Protein AF-A0A7Y2LY73-F1 (afdb_monomer_lite)

InterPro domains:
  IPR003369 Sec-independent protein translocase protein TatA/B/E [PF02416] (5-49)
  IPR006312 Sec-independent protein translocase protein TatA/E [MF_00236] (2-78)

Sequence (79 aa):
MIGNLTGMHLLVLVAVLLLLFGATKLPALARSIGQSMRILRTETRSLSADESGADDKPRASAADPSAAAESTVGPTPRN

pLDDT: mean 72.51, std 16.24, range [44.91, 92.81]

Secondary structure (DSSP, 8-state):
--TT-SSHHHHHHHHHHHHHH-TTHHHHHHHHHHHHHHHHHHHHHHHHHTSS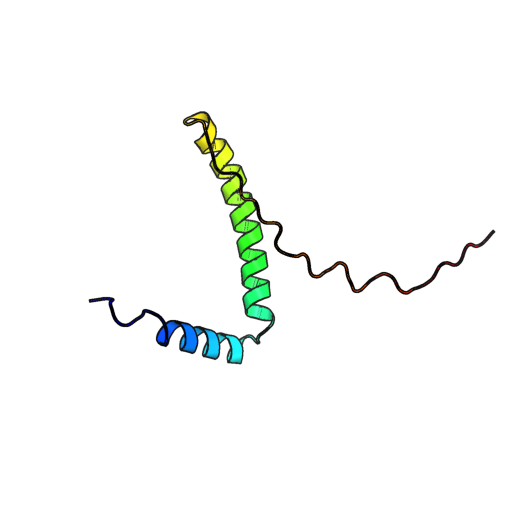-------------TTSSS--S------

Organism: NCBI:txid179095

Radius of gyration: 21.0 Å; chains: 1; bounding box: 76×28×43 Å

Foldseek 3Di:
DCPPCPPPVVVVVVVVVCVVQNPPRVVVVVVVVVVVVVVVCVVVCVVVCVPPDDDDDPDDPDDPVPPPPPDPDDDDDDD

Structure (mmCIF, N/CA/C/O backbone):
data_AF-A0A7Y2LY73-F1
#
_entry.id   AF-A0A7Y2LY73-F1
#
loop_
_atom_site.group_PDB
_atom_site.id
_atom_site.type_symbol
_atom_site.label_atom_id
_atom_site.label_alt_id
_atom_site.label_comp_id
_atom_site.label_asym_id
_atom_site.label_entity_id
_atom_site.label_seq_id
_atom_site.pdbx_PDB_ins_code
_atom_site.Cartn_x
_atom_site.Cartn_y
_atom_site.Cartn_z
_atom_site.occupancy
_atom_site.B_iso_or_equiv
_atom_site.auth_seq_id
_atom_site.auth_comp_id
_atom_site.auth_asym_id
_atom_site.auth_atom_id
_atom_site.pdbx_PDB_model_num
ATOM 1 N N . MET A 1 1 ? 27.513 6.385 -2.194 1.00 54.16 1 MET A N 1
ATOM 2 C CA . MET A 1 1 ? 27.442 6.097 -3.648 1.00 54.16 1 MET A CA 1
ATOM 3 C C . MET A 1 1 ? 26.061 5.526 -4.021 1.00 54.16 1 MET A C 1
ATOM 5 O O . MET A 1 1 ? 25.980 4.454 -4.595 1.00 54.16 1 MET A O 1
ATOM 9 N N . ILE A 1 2 ? 24.963 6.225 -3.686 1.00 57.22 2 ILE A N 1
ATOM 10 C CA . ILE A 1 2 ? 23.562 5.745 -3.849 1.00 57.22 2 ILE A CA 1
ATOM 11 C C . ILE A 1 2 ? 22.775 6.672 -4.811 1.00 57.22 2 ILE A C 1
ATOM 13 O O . ILE A 1 2 ? 21.553 6.687 -4.851 1.00 57.22 2 ILE A O 1
ATOM 17 N N . GLY A 1 3 ? 23.479 7.496 -5.594 1.00 60.00 3 GLY A N 1
ATOM 18 C CA . GLY A 1 3 ? 22.881 8.593 -6.369 1.00 60.00 3 GLY A CA 1
ATOM 19 C C . GLY A 1 3 ? 22.187 8.195 -7.677 1.00 60.00 3 GLY A C 1
ATOM 20 O O . GLY A 1 3 ? 21.564 9.050 -8.291 1.00 60.00 3 GLY A O 1
ATOM 21 N N . ASN A 1 4 ? 22.271 6.926 -8.099 1.00 61.28 4 ASN A N 1
ATOM 22 C CA . ASN A 1 4 ? 21.775 6.465 -9.407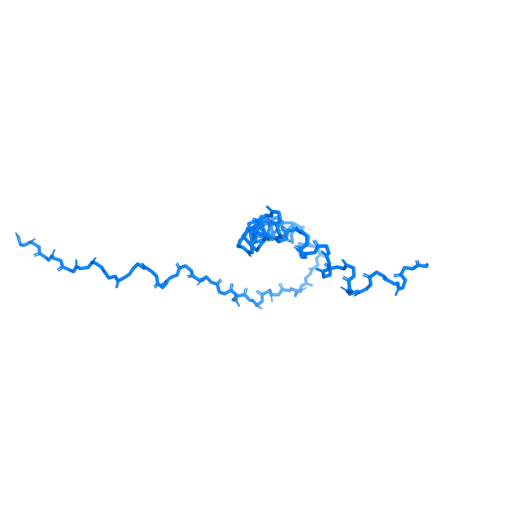 1.00 61.28 4 ASN A CA 1
ATOM 23 C C . ASN A 1 4 ? 20.551 5.520 -9.334 1.00 61.28 4 ASN A C 1
ATOM 25 O O . ASN A 1 4 ? 20.091 5.026 -10.362 1.00 61.28 4 ASN A O 1
ATOM 29 N N . LEU A 1 5 ? 19.992 5.258 -8.143 1.00 63.53 5 LEU A N 1
ATOM 30 C CA . LEU A 1 5 ? 18.810 4.387 -7.968 1.00 63.53 5 LEU A CA 1
ATOM 31 C C . LEU A 1 5 ? 17.463 5.126 -8.111 1.00 63.53 5 LEU A C 1
ATOM 33 O O . LEU A 1 5 ? 16.402 4.562 -7.866 1.00 63.53 5 LEU A O 1
ATOM 37 N N . THR A 1 6 ? 17.479 6.398 -8.485 1.00 69.81 6 THR A N 1
ATOM 38 C CA . THR A 1 6 ? 16.488 7.366 -7.996 1.00 69.81 6 THR A CA 1
ATOM 39 C C . THR A 1 6 ? 15.198 7.506 -8.800 1.00 69.81 6 THR A C 1
ATOM 41 O O . THR A 1 6 ? 14.307 8.218 -8.358 1.00 69.81 6 THR A O 1
ATOM 44 N N . GLY A 1 7 ? 15.010 6.811 -9.922 1.00 80.69 7 GLY A N 1
ATOM 45 C CA . GLY A 1 7 ? 13.716 6.897 -10.614 1.00 80.69 7 GLY A CA 1
ATOM 46 C C . GLY A 1 7 ? 13.476 5.808 -11.640 1.00 80.69 7 GLY A C 1
ATOM 47 O O . GLY A 1 7 ? 12.524 5.041 -11.513 1.00 80.69 7 GLY A O 1
ATOM 48 N N . MET A 1 8 ? 14.376 5.682 -12.618 1.00 88.31 8 MET A N 1
ATOM 49 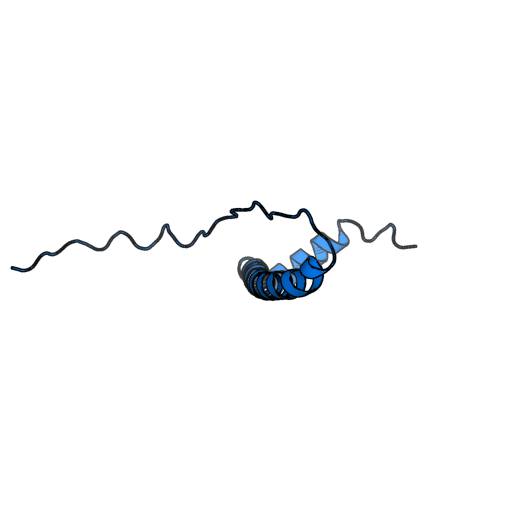C CA . MET A 1 8 ? 14.193 4.702 -13.695 1.00 88.31 8 MET A CA 1
ATOM 50 C C . MET A 1 8 ? 14.261 3.259 -13.191 1.00 88.31 8 MET A C 1
ATOM 52 O O . MET A 1 8 ? 13.440 2.441 -13.587 1.00 88.31 8 MET A O 1
ATOM 56 N N . HIS A 1 9 ? 15.167 2.951 -12.261 1.00 86.06 9 HIS A N 1
ATOM 57 C CA . HIS A 1 9 ? 15.265 1.615 -11.663 1.00 86.06 9 HIS A CA 1
ATOM 58 C C . HIS A 1 9 ? 13.992 1.219 -10.906 1.00 86.06 9 HIS A C 1
ATOM 60 O O . HIS A 1 9 ? 13.515 0.096 -11.048 1.00 86.06 9 HIS A O 1
ATOM 66 N N . LEU A 1 10 ? 13.413 2.151 -10.142 1.00 87.50 10 LEU A N 1
ATOM 67 C CA . LEU A 1 10 ? 12.172 1.923 -9.403 1.00 87.50 10 LEU A CA 1
ATOM 68 C C . LEU A 1 10 ? 10.995 1.695 -10.362 1.00 87.50 10 LEU A C 1
ATOM 70 O O . LEU A 1 10 ? 10.210 0.772 -10.163 1.00 87.50 10 LEU A O 1
ATOM 74 N N . LEU A 1 11 ? 10.917 2.484 -11.438 1.00 89.31 11 LEU A N 1
ATOM 75 C CA . LEU A 1 11 ? 9.896 2.331 -12.472 1.00 89.31 11 LEU A CA 1
ATOM 76 C C . LEU A 1 11 ? 10.010 0.982 -13.197 1.00 89.31 11 LEU A C 1
ATOM 78 O O . LEU A 1 11 ? 8.998 0.312 -13.387 1.00 89.31 11 LEU A O 1
ATOM 82 N N . VAL A 1 12 ? 11.228 0.547 -13.538 1.00 92.38 12 VAL A N 1
ATOM 83 C CA . VAL A 1 12 ? 11.479 -0.779 -14.130 1.00 92.38 12 VAL A CA 1
ATOM 84 C C . VAL A 1 12 ? 11.091 -1.896 -13.158 1.00 92.38 12 VAL A C 1
ATOM 86 O O . VAL A 1 12 ? 10.438 -2.853 -13.564 1.00 92.38 12 VAL A O 1
ATOM 89 N N . LEU A 1 13 ? 11.422 -1.772 -11.871 1.00 90.56 13 LEU A N 1
ATOM 90 C CA . LEU A 1 13 ? 11.071 -2.772 -10.861 1.00 90.56 13 LEU A CA 1
ATOM 91 C C . LEU A 1 13 ? 9.550 -2.910 -10.703 1.00 90.56 13 LEU A C 1
ATOM 93 O O . LEU A 1 13 ? 9.021 -4.020 -10.685 1.00 90.56 13 LEU A O 1
ATOM 97 N N . VAL A 1 14 ? 8.842 -1.778 -10.648 1.00 89.56 14 VAL A N 1
ATOM 98 C CA . VAL A 1 14 ? 7.376 -1.745 -10.630 1.00 89.56 14 VAL A CA 1
ATOM 99 C C . VAL A 1 14 ? 6.817 -2.344 -11.917 1.00 89.56 14 VAL A C 1
ATOM 101 O O . VAL A 1 14 ? 5.905 -3.157 -11.838 1.00 89.56 14 VAL A O 1
ATOM 104 N N . ALA A 1 15 ? 7.376 -2.024 -13.086 1.00 91.69 15 ALA A N 1
ATOM 105 C CA . ALA A 1 15 ? 6.935 -2.594 -14.358 1.00 91.69 15 ALA A CA 1
ATOM 106 C C . ALA A 1 15 ? 7.063 -4.127 -14.386 1.00 91.69 15 ALA A C 1
ATOM 108 O O . ALA A 1 15 ? 6.124 -4.807 -14.796 1.00 91.69 15 ALA A O 1
ATOM 109 N N . VAL A 1 16 ? 8.173 -4.683 -13.886 1.00 92.81 16 VAL A N 1
ATOM 110 C CA . VAL A 1 16 ? 8.361 -6.140 -13.769 1.00 92.81 16 VAL A CA 1
ATOM 111 C C . VAL A 1 16 ? 7.355 -6.746 -12.787 1.00 92.81 16 VAL A C 1
ATOM 113 O O . VAL A 1 16 ? 6.707 -7.741 -13.109 1.00 92.81 16 VAL A O 1
ATOM 116 N N . LEU A 1 17 ? 7.153 -6.134 -11.616 1.00 90.81 17 LEU A N 1
ATOM 117 C CA . LEU A 1 17 ? 6.150 -6.592 -10.649 1.00 90.81 17 LEU A CA 1
ATOM 118 C C . LEU A 1 17 ? 4.725 -6.521 -11.218 1.00 90.81 17 LEU A C 1
ATOM 120 O O . LEU A 1 17 ? 3.932 -7.422 -10.970 1.00 90.81 17 LEU A O 1
ATOM 124 N N . LEU A 1 18 ? 4.389 -5.489 -11.994 1.00 90.31 18 LEU A N 1
ATOM 125 C CA . LEU A 1 18 ? 3.089 -5.354 -12.655 1.00 90.31 18 LEU A CA 1
ATOM 126 C C . LEU A 1 18 ? 2.896 -6.416 -13.742 1.00 90.31 18 LEU A C 1
ATOM 128 O O . LEU A 1 18 ? 1.776 -6.882 -13.918 1.00 90.31 18 LEU A O 1
ATOM 132 N N . LEU A 1 19 ? 3.959 -6.819 -14.444 1.00 91.44 19 LEU A N 1
ATOM 133 C CA . LEU A 1 19 ? 3.904 -7.913 -15.417 1.00 91.44 19 LEU A CA 1
ATOM 134 C C . LEU A 1 19 ? 3.634 -9.268 -14.747 1.00 91.44 19 LEU A C 1
ATOM 136 O O . LEU A 1 19 ? 2.865 -10.063 -15.276 1.00 91.44 19 LEU A O 1
ATOM 140 N N . LEU A 1 20 ? 4.242 -9.524 -13.584 1.00 91.00 20 LEU A N 1
ATOM 141 C CA . LEU A 1 20 ? 4.094 -10.789 -12.852 1.00 91.00 20 LEU A CA 1
ATOM 142 C C . LEU A 1 20 ? 2.790 -10.862 -12.045 1.00 91.00 20 LEU A C 1
ATOM 144 O O . LEU A 1 20 ? 2.104 -11.879 -12.059 1.00 91.00 20 LEU A O 1
ATOM 148 N N . PHE A 1 21 ? 2.460 -9.796 -11.315 1.00 86.75 21 PHE A N 1
ATOM 149 C CA . PHE A 1 21 ? 1.323 -9.755 -10.392 1.00 86.75 21 PHE A CA 1
ATOM 150 C C . PHE A 1 21 ? 0.064 -9.135 -11.015 1.00 86.75 21 PHE A C 1
ATOM 152 O O . PHE A 1 21 ? -1.040 -9.376 -10.531 1.00 86.75 21 PHE A O 1
ATOM 159 N N . GLY A 1 22 ? 0.199 -8.340 -12.076 1.00 85.38 22 GLY A N 1
ATOM 160 C CA . GLY A 1 22 ? -0.896 -7.595 -12.697 1.00 85.38 22 GLY A CA 1
ATOM 161 C C . GLY A 1 22 ? -1.133 -6.212 -12.075 1.00 85.38 22 GLY A C 1
ATOM 162 O O . GLY A 1 22 ? -0.862 -5.964 -10.895 1.00 85.38 22 GLY A O 1
ATOM 163 N N . ALA A 1 23 ? -1.709 -5.300 -12.868 1.00 84.81 23 ALA A N 1
ATOM 164 C CA . ALA A 1 23 ? -1.908 -3.896 -12.489 1.00 84.81 23 ALA A CA 1
ATOM 165 C C . ALA A 1 23 ? -2.847 -3.667 -11.295 1.00 84.81 23 ALA A C 1
ATOM 167 O O . ALA A 1 23 ? -2.750 -2.651 -10.611 1.00 84.81 23 ALA A O 1
ATOM 168 N N . THR A 1 24 ? -3.735 -4.618 -11.011 1.00 83.38 24 THR A N 1
ATOM 169 C CA . THR A 1 24 ? -4.732 -4.506 -9.938 1.00 83.38 24 THR A CA 1
ATOM 170 C C . THR A 1 24 ? -4.272 -5.115 -8.615 1.00 83.38 24 THR A C 1
ATOM 172 O O . THR A 1 24 ? -4.812 -4.761 -7.567 1.00 83.38 24 THR A O 1
ATOM 175 N N . LYS A 1 25 ? -3.266 -6.001 -8.618 1.00 81.12 25 LYS A N 1
ATOM 176 C CA . LYS A 1 25 ? -2.860 -6.759 -7.422 1.00 81.12 25 LYS A CA 1
ATOM 177 C C . LY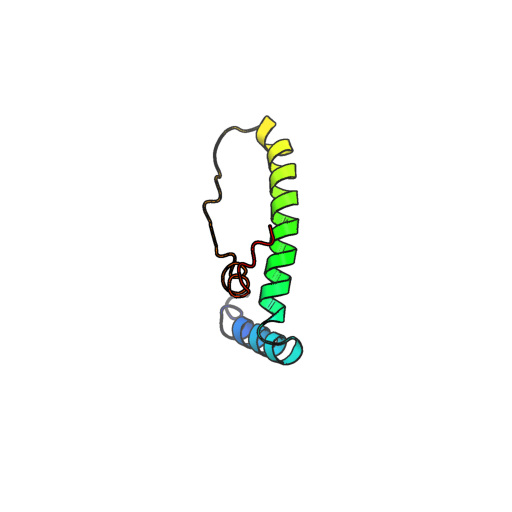S A 1 25 ? -1.857 -6.017 -6.549 1.00 81.12 25 LYS A C 1
ATOM 179 O O . LYS A 1 25 ? -2.039 -5.999 -5.336 1.00 81.12 25 LYS A O 1
ATOM 184 N N . LEU A 1 26 ? -0.872 -5.329 -7.131 1.00 88.75 26 LEU A N 1
ATOM 185 C CA . LEU A 1 26 ? 0.038 -4.468 -6.361 1.00 88.75 26 LEU A CA 1
ATOM 186 C C . LEU A 1 26 ? -0.693 -3.393 -5.534 1.00 88.75 26 LEU A C 1
ATOM 188 O O . LEU A 1 26 ? -0.437 -3.307 -4.332 1.00 88.75 26 LEU A O 1
ATOM 192 N N . PRO A 1 27 ? -1.631 -2.602 -6.098 1.00 82.06 27 PRO A N 1
ATOM 193 C CA . PRO A 1 27 ? -2.336 -1.593 -5.313 1.00 82.06 27 PRO A CA 1
ATOM 194 C C . PRO A 1 27 ? -3.311 -2.203 -4.300 1.00 82.06 27 PRO A C 1
ATOM 196 O O . PRO A 1 27 ? -3.542 -1.605 -3.253 1.00 82.06 27 PRO A O 1
ATOM 199 N N . ALA A 1 28 ? -3.882 -3.380 -4.575 1.00 88.50 28 ALA A N 1
ATOM 200 C CA . ALA A 1 28 ? -4.732 -4.081 -3.614 1.00 88.50 28 ALA A CA 1
ATOM 201 C C . ALA A 1 28 ? -3.931 -4.558 -2.389 1.00 88.50 28 ALA A C 1
ATOM 203 O O . ALA A 1 28 ? -4.343 -4.309 -1.258 1.00 88.50 28 ALA A O 1
ATOM 204 N N . LEU A 1 29 ? -2.755 -5.157 -2.610 1.00 89.44 29 LEU A N 1
ATOM 205 C CA . LEU A 1 29 ? -1.848 -5.596 -1.543 1.00 89.44 29 LEU A CA 1
ATOM 206 C C . LEU A 1 29 ? -1.311 -4.413 -0.727 1.00 89.44 29 LEU A C 1
ATOM 208 O O . LEU A 1 29 ? -1.271 -4.465 0.499 1.00 89.44 29 LEU A O 1
ATOM 212 N N . ALA A 1 30 ? -0.945 -3.315 -1.392 1.00 90.38 30 ALA A N 1
ATOM 213 C CA . ALA A 1 30 ? -0.514 -2.101 -0.704 1.00 90.38 30 ALA A CA 1
ATOM 214 C C . ALA A 1 30 ? -1.626 -1.522 0.189 1.00 90.38 30 ALA A C 1
ATOM 216 O O . ALA A 1 30 ? -1.350 -1.099 1.312 1.00 90.38 30 ALA A O 1
ATOM 217 N N . ARG A 1 31 ? -2.886 -1.538 -0.275 1.00 89.12 31 ARG A N 1
ATOM 218 C CA . ARG A 1 31 ? -4.039 -1.093 0.525 1.00 89.12 31 ARG A CA 1
ATOM 219 C C . ARG A 1 31 ? -4.259 -1.972 1.756 1.00 89.12 31 ARG A C 1
ATOM 221 O O . ARG A 1 31 ? -4.413 -1.419 2.842 1.00 89.12 31 ARG A O 1
ATOM 228 N N . SER A 1 32 ? -4.215 -3.300 1.621 1.00 88.44 32 SER A N 1
ATOM 229 C CA . SER A 1 32 ? -4.424 -4.206 2.762 1.00 88.44 32 SER A CA 1
ATOM 230 C C . SER A 1 32 ? -3.309 -4.089 3.805 1.00 88.44 32 SER A C 1
ATOM 232 O O . SER A 1 32 ? -3.587 -3.995 4.997 1.00 88.44 32 SER A O 1
ATOM 234 N N . ILE A 1 33 ? -2.046 -4.013 3.365 1.00 91.69 33 ILE A N 1
ATOM 235 C CA . ILE A 1 33 ? -0.892 -3.810 4.256 1.00 91.69 33 ILE A CA 1
ATOM 236 C C . ILE A 1 33 ? -0.983 -2.439 4.939 1.00 91.69 33 ILE A C 1
ATOM 238 O O . ILE A 1 33 ? -0.775 -2.330 6.148 1.00 91.69 33 ILE A O 1
ATOM 242 N N . GLY A 1 34 ? -1.348 -1.393 4.192 1.00 89.12 34 GLY A N 1
ATOM 243 C CA . GLY A 1 34 ? -1.520 -0.042 4.724 1.00 89.12 34 GLY A CA 1
ATOM 244 C C . GLY A 1 34 ? -2.606 0.049 5.799 1.00 89.12 34 GLY A C 1
ATOM 245 O O . GLY A 1 34 ? -2.416 0.742 6.797 1.00 89.12 34 GLY A O 1
ATOM 246 N N . GLN A 1 35 ? -3.713 -0.684 5.643 1.00 91.88 35 GLN A N 1
ATOM 247 C CA . GLN A 1 35 ? -4.767 -0.769 6.658 1.00 91.88 35 GLN A CA 1
ATOM 248 C C . GLN A 1 35 ? -4.261 -1.428 7.951 1.00 91.88 35 GLN A C 1
ATOM 250 O O . GLN A 1 35 ? -4.451 -0.857 9.025 1.00 91.88 35 GLN A O 1
ATOM 255 N N . SER A 1 36 ? -3.549 -2.559 7.865 1.00 91.38 36 SER A N 1
ATOM 256 C CA . SER A 1 36 ? -2.955 -3.217 9.042 1.00 91.38 36 SER A CA 1
ATOM 257 C C . SER A 1 36 ? -1.917 -2.334 9.742 1.00 91.38 36 SER A C 1
ATOM 259 O O . SER A 1 36 ? -1.929 -2.213 10.967 1.00 91.38 36 SER A O 1
ATOM 261 N N . MET A 1 37 ? -1.052 -1.659 8.976 1.00 92.06 37 MET A N 1
ATOM 262 C CA . MET A 1 37 ? -0.056 -0.736 9.532 1.00 92.06 37 MET A CA 1
ATOM 263 C C . MET A 1 37 ? -0.695 0.499 10.167 1.00 92.06 37 MET A C 1
ATOM 265 O O . MET A 1 37 ? -0.175 1.002 11.159 1.00 92.06 37 MET A O 1
ATOM 269 N N . ARG A 1 38 ? -1.811 1.002 9.625 1.00 87.44 38 ARG A N 1
ATOM 270 C CA . ARG A 1 38 ? -2.531 2.147 10.197 1.00 87.44 38 ARG A CA 1
ATOM 271 C C . ARG A 1 38 ? -3.114 1.809 11.561 1.00 87.44 38 ARG A C 1
ATOM 273 O O . ARG A 1 38 ? -2.942 2.602 12.476 1.00 87.44 38 ARG A O 1
ATOM 280 N N . ILE A 1 39 ? -3.738 0.639 11.695 1.00 88.88 39 ILE A N 1
ATOM 281 C CA . ILE A 1 39 ? -4.284 0.163 12.972 1.00 88.88 39 ILE A CA 1
ATOM 282 C C . ILE A 1 39 ? -3.155 0.035 13.994 1.00 88.88 39 ILE A C 1
ATOM 284 O O . ILE A 1 39 ? -3.215 0.656 15.049 1.00 88.88 39 ILE A O 1
ATOM 288 N N . LEU A 1 40 ? -2.069 -0.659 13.635 1.00 90.06 40 LEU A N 1
ATOM 289 C CA . LEU A 1 40 ? -0.908 -0.800 14.511 1.00 90.06 40 LEU A CA 1
ATOM 290 C C . LEU A 1 40 ? -0.326 0.563 14.910 1.00 90.06 40 LEU A C 1
ATOM 292 O O . LEU A 1 40 ? -0.043 0.793 16.080 1.00 90.06 40 LEU A O 1
ATOM 296 N N . ARG A 1 41 ? -0.171 1.493 13.962 1.00 84.44 41 ARG A N 1
ATOM 297 C CA . ARG A 1 41 ? 0.352 2.836 14.238 1.00 84.44 41 ARG A CA 1
ATOM 298 C C . ARG A 1 41 ? -0.577 3.640 15.138 1.00 84.44 41 ARG A C 1
ATOM 300 O O . ARG A 1 41 ? -0.070 4.387 15.961 1.00 84.44 41 ARG A O 1
ATOM 307 N N . THR A 1 42 ? -1.893 3.506 14.993 1.00 85.88 42 THR A N 1
ATOM 308 C CA . THR A 1 42 ? -2.870 4.164 15.867 1.00 85.88 42 THR A CA 1
ATOM 309 C C . THR A 1 42 ? -2.774 3.621 17.288 1.00 85.88 42 THR A C 1
ATOM 311 O O . THR A 1 42 ? -2.570 4.421 18.191 1.00 85.88 42 THR A O 1
ATOM 314 N N . GLU A 1 43 ? -2.795 2.300 17.479 1.00 83.62 43 GLU A N 1
ATOM 315 C CA . GLU A 1 43 ? -2.644 1.678 18.806 1.00 83.62 43 GLU A CA 1
ATOM 316 C C . GLU A 1 43 ? -1.298 2.041 19.457 1.00 83.62 43 GLU A C 1
ATOM 318 O O . GLU A 1 43 ? -1.240 2.447 20.615 1.00 83.62 43 GLU A O 1
ATOM 323 N N . THR A 1 44 ? -0.203 1.989 18.688 1.00 85.19 44 THR A N 1
ATOM 324 C CA . THR A 1 44 ? 1.144 2.335 19.181 1.00 85.19 44 THR A CA 1
ATOM 325 C C . THR A 1 44 ? 1.280 3.833 19.477 1.00 85.19 44 THR A C 1
ATOM 327 O O . THR A 1 44 ? 1.948 4.213 20.435 1.00 85.19 44 THR A O 1
ATOM 330 N N . ARG A 1 45 ? 0.632 4.711 18.693 1.00 80.69 45 ARG A N 1
ATOM 331 C CA . ARG A 1 45 ? 0.604 6.159 18.959 1.00 80.69 45 ARG A CA 1
ATOM 332 C C . ARG A 1 45 ? -0.137 6.440 20.260 1.00 80.69 45 ARG A C 1
ATOM 334 O O . ARG A 1 45 ? 0.322 7.308 20.977 1.00 80.69 45 ARG A O 1
ATOM 341 N N . SER A 1 46 ? -1.205 5.716 20.595 1.00 70.81 46 SER A N 1
ATOM 342 C CA . SER A 1 46 ? -1.908 5.859 21.881 1.00 70.81 46 SER A CA 1
ATOM 343 C C . SER A 1 46 ? -0.985 5.593 23.073 1.00 70.81 46 SER A C 1
ATOM 345 O O . SER A 1 46 ? -1.018 6.329 24.050 1.00 70.81 46 SER A O 1
ATOM 347 N N . LEU A 1 47 ? -0.116 4.583 22.953 1.00 72.00 47 LEU A N 1
ATOM 348 C CA . LEU A 1 47 ? 0.887 4.233 23.965 1.00 72.00 47 LEU A CA 1
ATOM 349 C C . LEU A 1 47 ? 2.017 5.271 24.064 1.00 72.00 47 LEU A C 1
ATOM 351 O O . LEU A 1 47 ? 2.535 5.509 25.147 1.00 72.00 47 LEU A O 1
ATOM 355 N N . SER A 1 48 ? 2.419 5.883 22.945 1.00 66.44 48 SER A N 1
ATOM 356 C CA . SER A 1 48 ? 3.469 6.917 22.924 1.00 66.44 48 SER A CA 1
ATOM 357 C C . SER A 1 48 ? 2.954 8.344 23.159 1.00 66.44 48 SER A C 1
ATOM 359 O O . SER A 1 48 ? 3.741 9.223 23.493 1.00 66.44 48 SER A O 1
ATOM 361 N N . ALA A 1 49 ? 1.660 8.602 22.960 1.00 62.75 49 ALA A N 1
ATOM 362 C CA . ALA A 1 49 ? 1.042 9.921 23.110 1.00 62.75 49 ALA A CA 1
ATOM 363 C C . ALA A 1 49 ? 0.750 10.288 24.572 1.00 62.75 49 ALA A C 1
ATOM 365 O O . ALA A 1 49 ? 0.543 11.466 24.849 1.00 62.75 49 ALA A O 1
ATOM 366 N N . ASP A 1 50 ? 0.783 9.319 25.493 1.00 59.94 50 ASP A N 1
ATOM 367 C CA . ASP A 1 50 ? 0.671 9.570 26.938 1.00 59.94 50 ASP A CA 1
ATOM 368 C C . ASP A 1 50 ? 1.885 10.359 27.491 1.00 59.94 50 ASP A C 1
ATOM 370 O O . ASP A 1 50 ? 1.773 11.033 28.507 1.00 59.94 50 ASP A O 1
ATOM 374 N N . GLU A 1 51 ? 3.019 10.379 26.770 1.00 59.44 51 GLU A N 1
ATOM 375 C CA . GLU A 1 51 ? 4.269 11.070 27.156 1.00 59.44 51 GLU A CA 1
ATOM 376 C C . GLU A 1 51 ? 4.594 12.329 26.319 1.00 59.44 51 GLU A C 1
ATOM 378 O O . GLU A 1 51 ? 5.563 13.037 26.596 1.00 59.44 51 GLU A O 1
ATOM 383 N N . SER A 1 52 ? 3.826 12.661 25.275 1.00 50.38 52 SER A N 1
ATOM 384 C CA . SER A 1 52 ? 4.046 13.897 24.502 1.00 50.38 52 SER A CA 1
ATOM 385 C C . SER A 1 52 ? 2.797 14.330 23.747 1.00 50.38 52 SER A C 1
ATOM 387 O O . SER A 1 52 ? 2.374 13.710 22.770 1.00 50.38 52 SER A O 1
ATOM 389 N N . GLY A 1 53 ? 2.221 15.439 24.211 1.00 54.09 53 GLY A N 1
ATOM 390 C CA . GLY A 1 53 ? 1.097 16.099 23.572 1.00 54.09 53 GLY A CA 1
ATOM 391 C C . GLY A 1 53 ? 1.436 16.662 22.188 1.00 54.09 53 GLY A C 1
ATOM 392 O O . GLY A 1 53 ? 2.538 17.142 21.940 1.00 54.09 53 GLY A O 1
ATOM 393 N N . ALA A 1 54 ? 0.392 16.677 21.359 1.00 56.12 54 ALA A N 1
ATOM 394 C CA . ALA A 1 54 ? 0.223 17.389 20.094 1.00 56.12 54 ALA A CA 1
ATOM 395 C C . ALA A 1 54 ? 0.609 16.675 18.777 1.00 56.12 54 ALA A C 1
ATOM 397 O O . ALA A 1 54 ? 1.690 16.129 18.579 1.00 56.12 54 ALA A O 1
ATOM 398 N N . ASP A 1 55 ? -0.376 16.759 17.878 1.00 60.31 55 ASP A N 1
ATOM 399 C CA . ASP A 1 55 ? -0.346 16.687 16.419 1.00 60.31 55 ASP A CA 1
ATOM 400 C C . ASP A 1 55 ? 0.174 15.415 15.732 1.00 60.31 55 ASP A C 1
ATOM 402 O O . ASP A 1 55 ? 1.362 15.142 15.608 1.00 60.31 55 ASP A O 1
ATOM 406 N N . ASP A 1 56 ? -0.758 14.624 15.196 1.00 51.16 56 ASP A N 1
ATOM 407 C CA . ASP A 1 56 ? -0.832 14.453 13.739 1.00 51.16 56 ASP A CA 1
ATOM 408 C C . ASP A 1 56 ? -2.208 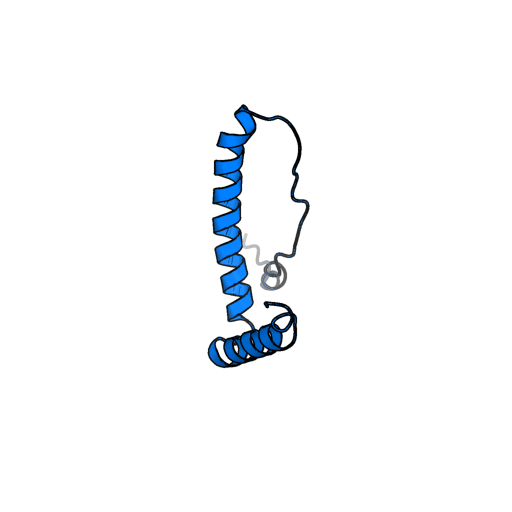13.870 13.391 1.00 51.16 56 ASP A C 1
ATOM 410 O O . ASP A 1 56 ? -2.525 12.739 13.763 1.00 51.16 56 ASP A O 1
ATOM 414 N N . LYS A 1 57 ? -3.058 14.650 12.719 1.00 57.59 57 LYS A N 1
ATOM 415 C CA . LYS A 1 57 ? -4.347 14.193 12.188 1.00 57.59 57 LYS A CA 1
ATOM 416 C C . LYS A 1 57 ? -4.141 13.789 10.726 1.00 57.59 57 LYS A C 1
ATOM 418 O O . LYS A 1 57 ? -4.048 14.685 9.886 1.00 57.59 57 LYS A O 1
ATOM 423 N N . PRO A 1 58 ? -4.160 12.495 10.350 1.00 55.12 58 PRO A N 1
ATOM 424 C CA . PRO A 1 58 ? -4.091 12.134 8.942 1.00 55.12 58 PRO A CA 1
ATOM 425 C C . 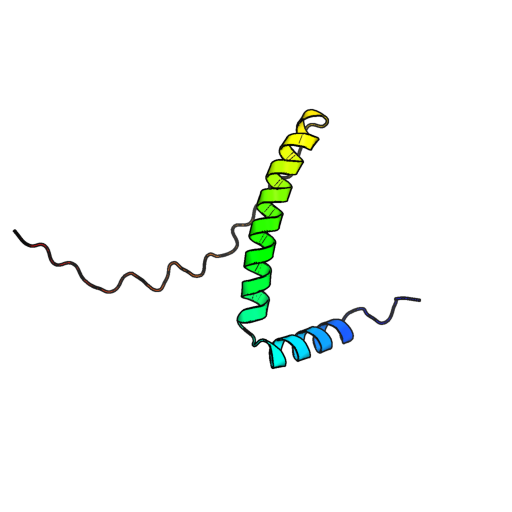PRO A 1 58 ? -5.451 12.400 8.285 1.00 55.12 58 PRO A C 1
ATOM 427 O O . PRO A 1 58 ? -6.361 11.565 8.300 1.00 55.12 58 PRO A O 1
ATOM 430 N N . ARG A 1 59 ? -5.597 13.596 7.706 1.00 61.00 59 ARG A N 1
ATOM 431 C CA . ARG A 1 59 ? -6.637 13.916 6.725 1.00 61.00 59 ARG A CA 1
ATOM 432 C C . ARG A 1 59 ? -6.273 13.261 5.391 1.00 61.00 59 ARG A C 1
ATOM 434 O O . ARG A 1 59 ? -5.470 13.798 4.645 1.00 61.00 59 ARG A O 1
ATOM 441 N N . ALA A 1 60 ? -6.893 12.121 5.109 1.00 45.22 60 ALA A N 1
ATOM 442 C CA . ALA A 1 60 ? -7.121 11.536 3.781 1.00 45.22 60 ALA A CA 1
ATOM 443 C C . ALA A 1 60 ? -8.033 10.320 4.034 1.00 45.22 60 ALA A C 1
ATOM 445 O O . ALA A 1 60 ? -7.577 9.318 4.575 1.00 45.22 60 ALA A O 1
ATOM 446 N N . SER A 1 61 ? -9.362 10.395 3.918 1.00 56.59 61 SER A N 1
ATOM 447 C CA . SER A 1 61 ? -10.124 10.525 2.667 1.00 56.59 61 SER A CA 1
ATOM 448 C C . SER A 1 61 ? -9.286 10.258 1.421 1.00 56.59 61 SER A C 1
ATOM 450 O O . SER A 1 61 ? -8.795 11.176 0.774 1.00 56.59 61 SER A O 1
ATOM 452 N N . ALA A 1 62 ? -9.086 8.982 1.118 1.00 47.88 62 ALA A N 1
ATOM 453 C CA . ALA A 1 62 ? -8.675 8.541 -0.202 1.00 47.88 62 ALA A CA 1
ATOM 454 C C . ALA A 1 62 ? -9.515 7.315 -0.555 1.00 47.88 62 ALA A C 1
ATOM 456 O O . ALA A 1 62 ? -9.159 6.192 -0.216 1.00 47.88 62 ALA A O 1
ATOM 457 N N . ALA A 1 63 ? -10.650 7.622 -1.187 1.00 50.88 63 ALA A N 1
ATOM 458 C CA . ALA A 1 63 ? -11.426 6.794 -2.098 1.00 50.88 63 ALA A CA 1
ATOM 459 C C . ALA A 1 63 ? -11.585 5.321 -1.704 1.00 50.88 63 ALA A C 1
ATOM 461 O O . ALA A 1 63 ? -10.727 4.483 -1.980 1.00 50.88 63 ALA A O 1
ATOM 462 N N . ASP A 1 64 ? -12.764 5.025 -1.172 1.00 44.91 64 ASP A N 1
ATOM 463 C CA . ASP A 1 64 ? -13.427 3.748 -1.375 1.00 44.91 64 ASP A CA 1
ATOM 464 C C . ASP A 1 64 ? -13.975 3.744 -2.820 1.00 44.91 64 ASP A C 1
ATOM 466 O O . ASP A 1 64 ? -14.960 4.433 -3.088 1.00 44.91 64 ASP A O 1
ATOM 470 N N . PRO A 1 65 ? -13.354 3.071 -3.813 1.00 52.88 65 PRO A N 1
ATOM 471 C CA . PRO A 1 65 ? -14.005 2.876 -5.107 1.00 52.88 65 PRO A CA 1
ATOM 472 C C . PRO A 1 65 ? -15.121 1.819 -5.034 1.00 52.88 65 PRO A C 1
ATOM 474 O O . PRO A 1 65 ? -15.730 1.516 -6.056 1.00 52.88 65 PRO A O 1
ATOM 477 N N . SER A 1 66 ? -15.415 1.258 -3.855 1.00 50.88 66 SER A N 1
ATOM 478 C CA . SER A 1 66 ? -16.403 0.196 -3.668 1.00 50.88 66 SER A CA 1
ATOM 479 C C . SER A 1 66 ? -17.732 0.720 -3.117 1.00 50.88 66 SER A C 1
ATOM 481 O O . SER A 1 66 ? -18.279 0.176 -2.167 1.00 50.88 66 SER A O 1
ATOM 483 N N . ALA A 1 67 ? -18.270 1.788 -3.707 1.00 50.12 67 ALA A N 1
ATOM 484 C CA . ALA A 1 67 ? -19.642 2.233 -3.428 1.00 50.12 67 ALA A CA 1
ATOM 485 C C . ALA A 1 67 ? -20.459 2.542 -4.698 1.00 50.12 67 ALA A C 1
ATOM 487 O O . ALA A 1 67 ? -21.571 3.048 -4.604 1.00 50.12 67 ALA A O 1
ATOM 488 N N . ALA A 1 68 ? -19.933 2.239 -5.892 1.00 51.97 68 ALA A N 1
ATOM 489 C CA . ALA A 1 68 ? -20.574 2.590 -7.165 1.00 51.97 68 ALA A CA 1
ATOM 490 C C . ALA A 1 68 ? -21.130 1.395 -7.970 1.00 51.97 68 ALA A C 1
ATOM 492 O O . ALA A 1 68 ? -21.516 1.587 -9.119 1.00 51.97 68 ALA A O 1
ATOM 493 N N . ALA A 1 69 ? -21.187 0.177 -7.412 1.00 55.84 69 ALA A N 1
ATOM 494 C CA . ALA A 1 69 ? -21.595 -1.017 -8.172 1.00 55.84 69 ALA A CA 1
ATOM 495 C C . ALA A 1 69 ? -22.770 -1.830 -7.590 1.00 55.84 69 ALA A C 1
ATOM 497 O O . ALA A 1 69 ? -23.101 -2.866 -8.153 1.00 55.84 69 ALA A O 1
ATOM 498 N N . GLU A 1 70 ? -23.445 -1.377 -6.526 1.00 52.25 70 GLU A N 1
ATOM 499 C CA . GLU A 1 70 ? -24.568 -2.122 -5.922 1.00 52.25 70 GLU A CA 1
ATOM 500 C C . GLU A 1 70 ? -25.749 -1.199 -5.576 1.00 52.25 70 GLU A C 1
ATOM 502 O O . GLU A 1 70 ? -26.122 -0.996 -4.426 1.00 52.25 70 GLU A O 1
ATOM 507 N N . SER A 1 71 ? -26.347 -0.576 -6.591 1.00 58.00 71 SER A N 1
ATOM 508 C CA . SER A 1 71 ? -27.663 0.076 -6.472 1.00 58.00 71 SER A CA 1
ATOM 509 C C . SER A 1 71 ? -28.406 0.028 -7.805 1.00 58.00 71 SER A C 1
ATOM 511 O O . SER A 1 71 ? -28.812 1.052 -8.335 1.00 58.00 71 SER A O 1
ATOM 513 N N . THR A 1 72 ? -28.560 -1.169 -8.383 1.00 56.16 72 THR A N 1
ATOM 514 C CA . THR A 1 72 ? -29.476 -1.412 -9.517 1.00 56.16 72 THR A CA 1
ATOM 515 C C . THR A 1 72 ? -30.077 -2.831 -9.513 1.00 56.16 72 THR A C 1
ATOM 517 O O . THR A 1 72 ? -30.016 -3.524 -10.512 1.00 56.16 72 THR A O 1
ATOM 520 N N . VAL A 1 73 ? -30.705 -3.271 -8.414 1.00 55.47 73 VAL A N 1
ATOM 521 C CA . VAL A 1 73 ? -31.782 -4.298 -8.399 1.00 55.47 73 VAL A CA 1
ATOM 522 C C . VAL A 1 73 ? -32.615 -3.995 -7.141 1.00 55.47 73 VAL A C 1
ATOM 524 O O . VAL A 1 73 ? -32.221 -4.354 -6.043 1.00 55.47 73 VAL A O 1
ATOM 527 N N . GLY A 1 74 ? -33.603 -3.099 -7.156 1.00 45.38 74 GLY A N 1
ATOM 528 C CA . GLY A 1 74 ? -34.942 -3.296 -7.717 1.00 45.38 74 GLY A CA 1
ATOM 529 C C . GLY A 1 74 ? -35.951 -3.351 -6.550 1.00 45.38 74 GLY A C 1
ATOM 530 O O . GLY A 1 74 ? -35.947 -4.336 -5.815 1.00 45.38 74 GLY A O 1
ATOM 531 N N . PRO A 1 75 ? -36.786 -2.318 -6.307 1.00 65.00 75 PRO A N 1
ATOM 532 C CA . PRO A 1 75 ? -37.746 -2.347 -5.211 1.00 65.00 75 PRO A CA 1
ATOM 533 C C . PRO A 1 75 ? -38.885 -3.292 -5.597 1.00 65.00 75 PRO A C 1
ATOM 535 O O . PRO A 1 75 ? -39.497 -3.135 -6.649 1.00 65.00 75 PRO A O 1
ATOM 538 N N . THR A 1 76 ? -39.196 -4.280 -4.765 1.00 64.12 76 THR A N 1
ATOM 539 C CA . THR A 1 76 ? -40.494 -4.962 -4.839 1.00 64.12 76 THR A CA 1
ATOM 540 C C . THR A 1 76 ? -41.088 -4.985 -3.435 1.00 64.12 76 THR A C 1
ATOM 542 O O . THR A 1 76 ? -40.649 -5.783 -2.609 1.00 64.12 76 THR A O 1
ATOM 545 N N . PRO A 1 77 ? -42.047 -4.096 -3.122 1.00 67.62 77 PRO A N 1
ATOM 546 C CA . PRO A 1 77 ? -42.816 -4.195 -1.895 1.00 67.62 77 PRO A CA 1
ATOM 547 C C . PRO A 1 77 ? -43.843 -5.317 -2.084 1.00 67.62 77 PRO A C 1
ATOM 549 O O . PRO A 1 77 ? -44.539 -5.356 -3.100 1.00 67.62 77 PRO A O 1
ATOM 552 N N . ARG A 1 78 ? -43.952 -6.243 -1.128 1.00 60.69 78 ARG A N 1
ATOM 553 C CA . ARG A 1 78 ? -45.045 -7.221 -1.099 1.00 60.69 78 ARG A CA 1
ATOM 554 C C . ARG A 1 78 ? -45.848 -7.004 0.182 1.00 60.69 78 ARG A C 1
ATOM 556 O O . ARG A 1 78 ? -45.289 -7.130 1.267 1.00 60.69 78 ARG A O 1
ATOM 563 N N . ASN A 1 79 ? -47.099 -6.578 -0.022 1.00 60.38 79 ASN A N 1
ATOM 564 C CA . ASN A 1 79 ? -48.182 -6.491 0.966 1.00 60.38 79 ASN A CA 1
ATOM 565 C C . ASN A 1 79 ? -48.455 -7.868 1.580 1.00 60.38 79 ASN A C 1
ATOM 567 O O . ASN A 1 79 ? -48.461 -8.845 0.789 1.00 60.38 79 ASN A O 1
#